Protein AF-A0A147B8N1-F1 (afdb_monomer_lite)

Sequence (171 aa):
NVDDLPALQLSHVECLMYVFHQLAKRTPEFLTAEGNAERLRDFKLRLQYLARGVQGYIKKLRSALQGKKAEELKSDENKLKTAALKTTNNINTLIRDLFHVPPSFKATIVLSWKPPVTSKVADPSGAPATGSSNSAKPERRRISFSEDSPPKVLRKASATAKNERELYSPP

Radius of gyration: 28.12 Å; chains: 1; bounding box: 69×76×48 Å

pLDDT: mean 76.79, std 24.21, range [29.55, 98.31]

Structure (mmCIF, N/CA/C/O backbone):
data_AF-A0A147B8N1-F1
#
_entry.id   AF-A0A147B8N1-F1
#
loop_
_atom_site.group_PDB
_atom_site.id
_atom_site.type_symbol
_atom_site.label_atom_id
_atom_site.label_alt_id
_atom_site.label_comp_id
_atom_site.label_asym_id
_atom_site.label_entity_id
_atom_site.label_seq_id
_atom_site.pdbx_PDB_ins_code
_atom_site.Cartn_x
_atom_site.Cartn_y
_atom_site.Cartn_z
_atom_site.occupancy
_atom_site.B_iso_or_equiv
_atom_site.auth_seq_id
_atom_site.auth_comp_id
_atom_site.auth_asym_id
_atom_site.auth_atom_id
_atom_site.pdbx_PDB_model_num
ATOM 1 N N . ASN A 1 1 ? 7.427 18.903 10.661 1.00 36.00 1 ASN A N 1
ATOM 2 C CA . ASN A 1 1 ? 6.260 19.396 9.912 1.00 36.00 1 ASN A CA 1
ATOM 3 C C . ASN A 1 1 ? 5.661 18.231 9.137 1.00 36.00 1 ASN A C 1
ATOM 5 O O . ASN A 1 1 ? 6.257 17.809 8.159 1.00 36.00 1 ASN A O 1
ATOM 9 N N . VAL A 1 2 ? 4.609 17.594 9.662 1.00 49.72 2 VAL A N 1
ATOM 10 C CA . VAL A 1 2 ? 3.948 16.420 9.034 1.00 49.72 2 VAL A CA 1
ATOM 11 C C . VAL A 1 2 ? 2.598 16.828 8.423 1.00 49.72 2 VAL A C 1
ATOM 13 O O . VAL A 1 2 ? 1.968 16.028 7.742 1.00 49.72 2 VAL A O 1
ATOM 16 N N . ASP A 1 3 ? 2.174 18.072 8.654 1.00 53.62 3 ASP A N 1
ATOM 17 C CA . ASP A 1 3 ? 0.872 18.603 8.242 1.00 53.62 3 ASP A CA 1
ATOM 18 C C . ASP A 1 3 ? 0.849 19.124 6.798 1.00 53.62 3 ASP A C 1
ATOM 20 O O . ASP A 1 3 ? -0.222 19.367 6.263 1.00 53.62 3 ASP A O 1
ATOM 24 N N . ASP A 1 4 ? 2.009 19.203 6.139 1.00 54.62 4 ASP A N 1
ATOM 25 C CA . ASP A 1 4 ? 2.145 19.658 4.744 1.00 54.62 4 ASP A CA 1
ATOM 26 C C . ASP A 1 4 ? 2.240 18.489 3.738 1.00 54.62 4 ASP A C 1
ATOM 28 O O . ASP A 1 4 ? 2.620 18.645 2.578 1.00 54.62 4 ASP A O 1
ATOM 32 N N . LEU A 1 5 ? 1.952 17.263 4.193 1.00 55.00 5 LEU A N 1
ATOM 33 C CA . LEU A 1 5 ? 1.870 16.103 3.311 1.00 55.00 5 LEU A CA 1
ATOM 34 C C . LEU A 1 5 ? 0.497 16.101 2.622 1.00 55.00 5 LEU A C 1
ATOM 36 O O . LEU A 1 5 ? -0.519 16.133 3.321 1.00 55.00 5 LEU A O 1
ATOM 40 N N . PRO A 1 6 ? 0.437 16.015 1.279 1.00 66.00 6 PRO A N 1
ATOM 41 C CA . PRO A 1 6 ? -0.827 15.964 0.560 1.00 66.00 6 PRO A CA 1
ATOM 42 C C . PRO A 1 6 ? -1.678 14.810 1.089 1.00 66.00 6 PRO A C 1
ATOM 44 O O . PRO A 1 6 ? -1.154 13.744 1.427 1.00 66.00 6 PRO A O 1
ATOM 47 N N . ALA A 1 7 ? -2.993 15.017 1.164 1.00 72.94 7 ALA A N 1
ATOM 48 C CA . ALA A 1 7 ? -3.925 14.016 1.661 1.00 72.94 7 ALA A CA 1
ATOM 49 C C . ALA A 1 7 ? -3.865 12.749 0.789 1.00 72.94 7 ALA A C 1
ATOM 51 O O . ALA A 1 7 ? -4.465 12.666 -0.283 1.00 72.94 7 ALA A O 1
ATOM 52 N N . LEU A 1 8 ? -3.107 11.750 1.242 1.00 77.25 8 LEU A N 1
ATOM 53 C CA . LEU A 1 8 ? -2.948 10.494 0.523 1.00 77.25 8 LEU A CA 1
ATOM 54 C C . LEU A 1 8 ? -4.248 9.689 0.611 1.00 77.25 8 LEU A C 1
ATOM 56 O O . LEU A 1 8 ? -4.690 9.305 1.694 1.00 77.25 8 LEU A O 1
ATOM 60 N N . GLN A 1 9 ? -4.831 9.367 -0.543 1.00 91.06 9 GLN A N 1
ATOM 61 C CA . GLN A 1 9 ? -5.995 8.488 -0.655 1.00 91.06 9 GLN A CA 1
ATOM 62 C C . GLN A 1 9 ? -5.585 7.015 -0.484 1.00 91.06 9 GLN A C 1
ATOM 64 O O . GLN A 1 9 ? -5.608 6.221 -1.422 1.00 91.06 9 GLN A O 1
ATOM 69 N N . LEU A 1 10 ? -5.170 6.639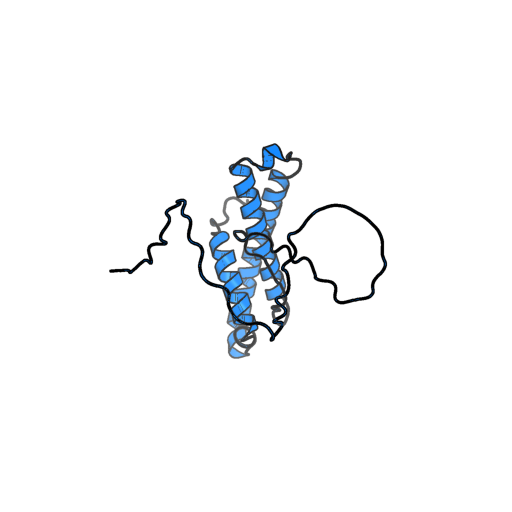 0.728 1.00 93.69 10 LEU A N 1
ATOM 70 C CA . LEU A 1 10 ? -4.514 5.353 0.996 1.00 93.69 10 LEU A CA 1
ATOM 71 C C . LEU A 1 10 ? -5.380 4.129 0.670 1.00 93.69 10 LEU A C 1
ATOM 73 O O . LEU A 1 10 ? -4.847 3.116 0.236 1.00 93.69 10 LEU A O 1
ATOM 77 N N . SER A 1 11 ? -6.702 4.219 0.807 1.00 94.44 11 SER A N 1
ATOM 78 C CA . SER A 1 11 ? -7.611 3.151 0.369 1.00 94.44 11 SER A CA 1
ATOM 79 C C . SER A 1 11 ? -7.508 2.881 -1.138 1.00 94.44 11 SER A C 1
ATOM 81 O O . SER A 1 11 ? -7.433 1.730 -1.555 1.00 94.44 11 SER A O 1
ATOM 83 N N . HIS A 1 12 ? -7.421 3.931 -1.958 1.00 96.06 12 HIS A N 1
ATOM 84 C CA . HIS A 1 12 ? -7.250 3.810 -3.408 1.00 96.06 12 HIS A CA 1
ATOM 85 C C . HIS A 1 12 ? -5.865 3.262 -3.751 1.00 96.06 12 HIS A C 1
ATOM 87 O O . HIS A 1 12 ? -5.732 2.382 -4.601 1.00 96.06 12 HIS A O 1
ATOM 93 N N . VAL A 1 13 ? -4.836 3.742 -3.047 1.00 96.75 13 VAL A N 1
ATOM 94 C CA . VAL A 1 13 ? -3.461 3.255 -3.202 1.00 96.75 13 VAL A CA 1
ATOM 95 C C . VAL A 1 13 ? -3.373 1.762 -2.886 1.00 96.75 13 VAL A C 1
ATOM 97 O O . VAL A 1 13 ? -2.747 1.034 -3.648 1.00 96.75 13 VAL A O 1
ATOM 100 N N . GLU A 1 14 ? -4.028 1.277 -1.828 1.00 97.81 14 GLU A N 1
ATOM 101 C CA . GLU A 1 14 ? -4.093 -0.156 -1.515 1.00 97.81 14 GLU A CA 1
ATOM 102 C C . GLU A 1 14 ? -4.679 -0.964 -2.680 1.00 97.81 14 GLU A C 1
ATOM 104 O O . GLU A 1 14 ? -4.062 -1.943 -3.104 1.00 97.81 14 GLU A O 1
ATOM 109 N N . CYS A 1 15 ? -5.822 -0.540 -3.230 1.00 97.62 15 CYS A N 1
ATOM 110 C CA . CYS A 1 15 ? -6.456 -1.203 -4.372 1.00 97.62 15 CYS A CA 1
ATOM 111 C C . CYS A 1 15 ? -5.520 -1.264 -5.585 1.00 97.62 15 CYS A C 1
ATOM 113 O O . CYS A 1 15 ? -5.280 -2.339 -6.139 1.00 97.62 15 CYS A O 1
ATOM 115 N N . LEU A 1 16 ? -4.978 -0.111 -5.988 1.00 97.94 16 LEU A N 1
ATOM 116 C CA . LEU A 1 16 ? -4.147 0.013 -7.185 1.00 97.94 16 LEU A CA 1
ATOM 117 C C . LEU A 1 16 ? -2.825 -0.739 -7.031 1.00 97.94 16 LEU A C 1
ATOM 119 O O . LEU A 1 16 ? -2.427 -1.462 -7.941 1.00 97.94 16 LEU A O 1
ATOM 123 N N . MET A 1 17 ? -2.172 -0.630 -5.871 1.00 97.62 17 MET A N 1
ATOM 124 C CA . MET A 1 17 ? -0.939 -1.365 -5.594 1.00 97.62 17 MET A CA 1
ATOM 125 C C . MET A 1 17 ? -1.171 -2.871 -5.549 1.00 97.62 17 MET A C 1
ATOM 127 O O . MET A 1 17 ? -0.334 -3.616 -6.054 1.00 97.62 17 MET A O 1
ATOM 131 N N . TYR A 1 18 ? -2.286 -3.330 -4.976 1.00 98.19 18 TYR A N 1
ATOM 132 C CA . TYR A 1 18 ? -2.621 -4.750 -4.964 1.00 98.19 1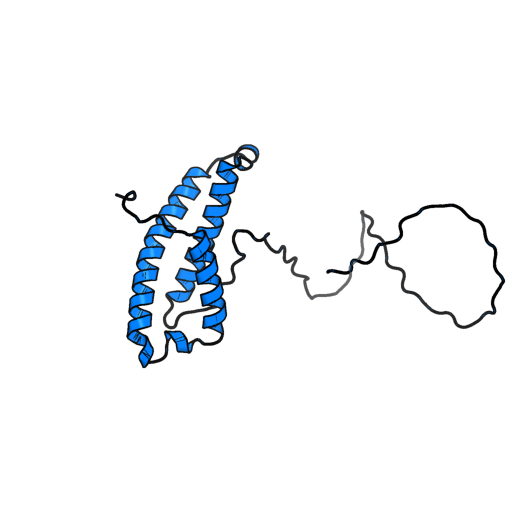8 TYR A CA 1
ATOM 133 C C . TYR A 1 18 ? -2.816 -5.280 -6.385 1.00 98.19 18 TYR A C 1
ATOM 135 O O . TYR A 1 18 ? -2.181 -6.263 -6.756 1.00 98.19 18 TYR A O 1
ATOM 143 N N . VAL A 1 19 ? -3.637 -4.615 -7.204 1.00 98.00 19 VAL A N 1
ATOM 144 C CA . VAL A 1 19 ? -3.865 -5.028 -8.599 1.00 98.00 19 VAL A CA 1
ATOM 145 C C . VAL A 1 19 ? -2.560 -4.999 -9.394 1.00 98.00 19 VAL A C 1
ATOM 147 O O . VAL A 1 19 ? -2.235 -5.980 -10.061 1.00 98.00 19 VAL A O 1
ATOM 150 N N . PHE A 1 20 ? -1.780 -3.923 -9.273 1.00 97.38 20 PHE A N 1
ATOM 151 C CA . PHE A 1 20 ? -0.479 -3.807 -9.923 1.00 97.38 20 PHE A CA 1
ATOM 152 C C . PHE A 1 20 ? 0.453 -4.959 -9.542 1.00 97.38 20 PHE A C 1
ATOM 154 O O . PHE A 1 20 ? 1.015 -5.603 -10.421 1.00 97.38 20 PHE A O 1
ATOM 161 N N . HIS A 1 21 ? 0.580 -5.259 -8.247 1.00 97.56 21 HIS A N 1
ATOM 162 C CA . HIS A 1 21 ? 1.424 -6.344 -7.742 1.00 97.56 21 HIS A CA 1
ATOM 163 C C . HIS A 1 21 ? 1.006 -7.706 -8.312 1.00 97.56 21 HIS A C 1
ATOM 165 O O . HIS A 1 21 ? 1.860 -8.461 -8.775 1.00 97.56 21 HIS A O 1
ATOM 171 N N . GLN A 1 22 ? -0.301 -7.986 -8.382 1.00 96.56 22 GLN A N 1
ATOM 172 C CA . GLN A 1 22 ? -0.808 -9.238 -8.956 1.00 96.56 22 GLN A CA 1
ATOM 173 C C . GLN A 1 22 ? -0.574 -9.354 -10.467 1.00 96.56 22 GLN A C 1
ATOM 175 O O . GLN A 1 22 ? -0.305 -10.449 -10.962 1.00 96.56 22 GLN A O 1
ATOM 180 N N . LEU A 1 23 ? -0.680 -8.249 -11.211 1.00 96.62 23 LEU A N 1
ATOM 181 C CA . LEU A 1 23 ? -0.455 -8.240 -12.659 1.00 96.62 23 LEU A CA 1
ATOM 182 C C . LEU A 1 23 ? 1.037 -8.295 -13.001 1.00 96.62 23 LEU A C 1
ATOM 184 O O . LEU A 1 23 ? 1.450 -9.138 -13.794 1.00 96.62 23 LEU A O 1
ATOM 188 N N . ALA A 1 24 ? 1.855 -7.464 -12.357 1.00 94.19 24 ALA A N 1
ATOM 189 C CA . ALA A 1 24 ? 3.298 -7.407 -12.579 1.00 94.19 24 ALA A CA 1
ATOM 190 C C . ALA A 1 24 ? 3.997 -8.725 -12.212 1.00 94.19 24 ALA A C 1
ATOM 192 O O . ALA A 1 24 ? 4.966 -9.105 -12.863 1.00 94.19 24 ALA A O 1
ATOM 193 N N . LYS A 1 25 ? 3.447 -9.496 -11.262 1.00 95.12 25 LYS A N 1
ATOM 194 C CA . LYS A 1 25 ? 3.882 -10.873 -10.988 1.00 95.12 25 LYS A CA 1
ATOM 195 C C . LYS A 1 25 ? 3.852 -11.780 -12.224 1.00 95.12 25 LYS A C 1
ATOM 197 O O . LYS A 1 25 ? 4.684 -12.675 -12.334 1.00 95.12 25 LYS A O 1
ATOM 202 N N . ARG A 1 26 ? 2.881 -11.589 -13.123 1.00 95.31 26 ARG A N 1
ATOM 203 C CA . ARG A 1 26 ? 2.733 -12.381 -14.358 1.00 95.31 26 ARG A CA 1
ATOM 204 C C . ARG A 1 26 ? 3.611 -11.867 -15.495 1.00 95.31 26 ARG A C 1
ATOM 206 O O . ARG A 1 26 ? 3.888 -12.622 -16.419 1.00 95.31 26 ARG A O 1
ATOM 213 N N . THR A 1 27 ? 4.062 -10.617 -15.407 1.00 92.69 27 THR A N 1
ATOM 214 C CA . THR A 1 27 ? 4.890 -9.973 -16.431 1.00 92.69 27 THR A CA 1
ATOM 215 C C . THR A 1 27 ? 6.037 -9.186 -15.778 1.00 92.69 27 THR A C 1
ATOM 217 O O . THR A 1 27 ? 6.023 -7.952 -15.802 1.00 92.69 27 THR A O 1
ATOM 220 N N . PRO A 1 28 ? 7.042 -9.860 -15.178 1.00 87.19 28 PRO A N 1
ATOM 221 C CA . PRO A 1 28 ? 8.108 -9.183 -14.427 1.00 87.19 28 PRO A CA 1
ATOM 222 C C . PRO A 1 28 ? 8.911 -8.177 -15.268 1.00 87.19 28 PRO A C 1
ATOM 224 O O . PRO A 1 28 ? 9.320 -7.126 -14.768 1.00 87.19 28 PRO A O 1
ATOM 227 N N . GLU A 1 29 ? 9.050 -8.450 -16.568 1.00 91.12 29 GLU A N 1
ATOM 228 C CA . GLU A 1 29 ? 9.753 -7.588 -17.525 1.00 91.12 29 GLU A CA 1
ATOM 229 C C . GLU A 1 29 ? 9.143 -6.189 -17.672 1.00 91.12 29 GLU A C 1
ATOM 231 O O . GLU A 1 29 ? 9.841 -5.252 -18.061 1.00 91.12 29 GLU A O 1
ATOM 236 N N . PHE A 1 30 ? 7.876 -5.999 -17.279 1.00 92.69 30 PHE A N 1
ATOM 237 C CA . PHE A 1 30 ? 7.233 -4.683 -17.284 1.00 92.69 30 PHE A CA 1
ATOM 238 C C . PHE A 1 30 ? 8.045 -3.624 -16.521 1.00 92.69 30 PHE A C 1
ATOM 240 O O . PHE A 1 30 ? 8.062 -2.457 -16.912 1.00 92.69 30 PHE A O 1
ATOM 247 N N . LEU A 1 31 ? 8.724 -4.025 -15.439 1.00 90.88 31 LEU A N 1
ATOM 248 C CA . LEU A 1 31 ? 9.612 -3.144 -14.677 1.00 90.88 31 LEU A CA 1
ATOM 249 C C . LEU A 1 31 ? 11.096 -3.361 -14.985 1.00 90.88 31 LEU A C 1
ATOM 251 O O . LEU A 1 31 ? 11.868 -2.419 -14.836 1.00 90.88 31 LEU A O 1
ATOM 255 N N . THR A 1 32 ? 11.507 -4.578 -15.348 1.00 91.00 32 THR A N 1
ATOM 256 C CA . THR A 1 32 ? 12.932 -4.949 -15.410 1.00 91.00 32 THR A CA 1
ATOM 257 C C . THR A 1 32 ? 13.533 -4.963 -16.810 1.00 91.00 32 THR A C 1
ATOM 259 O O . THR A 1 32 ? 14.746 -5.116 -16.914 1.00 91.00 32 THR A O 1
ATOM 262 N N . ALA A 1 33 ? 12.735 -4.814 -17.873 1.00 93.69 33 ALA A N 1
ATOM 263 C CA . ALA A 1 33 ? 13.272 -4.696 -19.228 1.00 93.69 33 ALA A CA 1
ATOM 264 C C . ALA A 1 33 ? 14.191 -3.468 -19.348 1.00 93.69 33 ALA A C 1
ATOM 266 O O . ALA A 1 33 ? 13.938 -2.431 -18.732 1.00 93.69 33 ALA A O 1
ATOM 267 N N . GLU A 1 34 ? 15.236 -3.572 -20.170 1.00 89.25 34 GLU A N 1
ATOM 268 C CA . GLU A 1 34 ? 16.286 -2.552 -20.306 1.00 89.25 34 GLU A CA 1
ATOM 269 C C . GLU A 1 34 ? 15.720 -1.160 -20.645 1.00 89.25 34 GLU A C 1
ATOM 271 O O . GLU A 1 34 ? 16.066 -0.168 -20.002 1.00 89.25 34 GLU A O 1
ATOM 276 N N . GLY A 1 35 ? 14.735 -1.098 -21.550 1.00 93.38 35 GLY A N 1
ATOM 277 C CA . GLY A 1 35 ? 14.042 0.143 -21.923 1.00 93.38 35 GLY A CA 1
ATOM 278 C C . GLY A 1 35 ? 13.165 0.768 -20.824 1.00 93.38 35 GLY A C 1
ATOM 279 O O . GLY A 1 35 ? 12.709 1.897 -20.976 1.00 93.38 35 GLY A O 1
ATOM 280 N N . ASN A 1 36 ? 12.933 0.072 -19.705 1.00 93.25 36 ASN A N 1
ATOM 281 C CA . ASN A 1 36 ? 12.089 0.534 -18.596 1.00 93.25 36 ASN A CA 1
ATOM 282 C C . ASN A 1 36 ? 12.895 1.018 -17.374 1.00 93.25 36 ASN A C 1
ATOM 284 O O . ASN A 1 36 ? 12.301 1.363 -16.348 1.00 93.25 36 ASN A O 1
ATOM 288 N N . ALA A 1 37 ? 14.229 1.089 -17.456 1.00 92.75 37 ALA A N 1
ATOM 289 C CA . ALA A 1 37 ? 15.089 1.436 -16.320 1.00 92.75 37 ALA A CA 1
ATOM 290 C C . ALA A 1 37 ? 14.763 2.807 -15.690 1.00 92.75 37 ALA A C 1
ATOM 292 O O . ALA A 1 37 ? 14.746 2.947 -14.464 1.00 92.75 37 ALA A O 1
ATOM 293 N N . GLU A 1 38 ? 14.462 3.821 -16.507 1.00 94.62 38 GLU A N 1
ATOM 294 C CA . GLU A 1 38 ? 14.070 5.149 -16.018 1.00 94.62 38 GLU A CA 1
ATOM 295 C C . GLU A 1 38 ? 12.711 5.122 -15.308 1.00 94.62 38 GLU A C 1
ATOM 297 O O . GLU A 1 38 ? 12.577 5.660 -14.207 1.00 94.62 38 GLU A O 1
ATOM 302 N N . ARG A 1 39 ? 11.732 4.409 -15.879 1.00 92.94 39 ARG A N 1
ATOM 303 C CA . ARG A 1 39 ? 10.419 4.193 -15.256 1.00 92.94 39 ARG A CA 1
ATOM 304 C C . ARG A 1 39 ? 10.560 3.508 -13.900 1.00 92.94 39 ARG A C 1
ATOM 306 O O . ARG A 1 39 ? 9.918 3.928 -12.941 1.00 92.94 39 ARG A O 1
ATOM 313 N N . LEU A 1 40 ? 11.401 2.477 -13.796 1.00 94.00 40 LEU A N 1
ATOM 314 C CA . LEU A 1 40 ? 11.651 1.791 -12.528 1.00 94.00 40 LEU A CA 1
ATOM 315 C C . LEU A 1 40 ? 12.300 2.727 -11.497 1.00 94.00 40 LEU A C 1
ATOM 317 O O . LEU A 1 40 ? 11.948 2.675 -10.317 1.00 94.00 40 LEU A O 1
ATOM 321 N N . ARG A 1 41 ? 13.215 3.602 -11.928 1.00 95.12 41 ARG A N 1
ATOM 322 C CA . ARG A 1 41 ? 13.853 4.601 -11.060 1.00 95.12 41 ARG A CA 1
ATOM 323 C C . ARG A 1 41 ? 12.839 5.613 -10.517 1.00 95.12 41 ARG A C 1
ATOM 325 O O . ARG A 1 41 ? 12.782 5.798 -9.302 1.00 95.12 41 ARG A O 1
ATOM 332 N N . ASP A 1 42 ? 12.020 6.212 -11.384 1.00 96.12 42 ASP A N 1
ATOM 333 C CA . ASP A 1 42 ? 10.951 7.142 -10.979 1.00 96.12 42 ASP A CA 1
ATOM 334 C C . ASP A 1 42 ? 9.930 6.450 -10.064 1.00 96.12 42 ASP A C 1
ATOM 336 O O . ASP A 1 42 ? 9.569 6.963 -9.002 1.00 96.12 42 ASP A O 1
ATOM 340 N N . PHE A 1 43 ? 9.541 5.218 -10.402 1.00 95.88 43 PHE A N 1
ATOM 341 C CA . PHE A 1 43 ? 8.640 4.423 -9.577 1.00 95.88 43 PHE A CA 1
ATOM 342 C C . PHE A 1 43 ? 9.208 4.189 -8.171 1.00 95.88 43 PHE A C 1
AT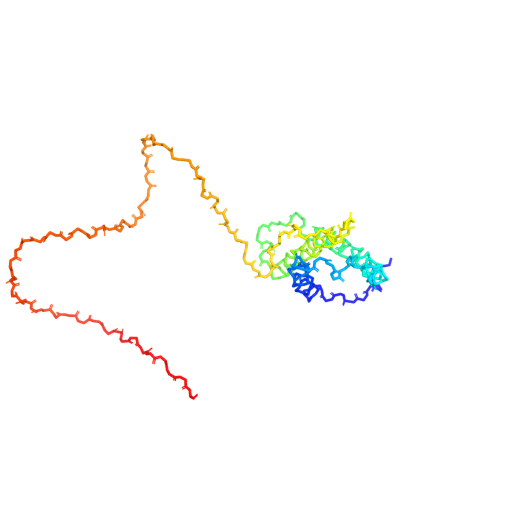OM 344 O O . PHE A 1 43 ? 8.515 4.434 -7.183 1.00 95.88 43 PHE A O 1
ATOM 351 N N . LYS A 1 44 ? 10.486 3.801 -8.048 1.00 96.06 44 LYS A N 1
ATOM 352 C CA . LYS A 1 44 ? 11.149 3.631 -6.743 1.00 96.06 44 LYS A CA 1
ATOM 353 C C . LYS A 1 44 ? 11.217 4.935 -5.946 1.00 96.06 44 LYS A C 1
ATOM 355 O O . LYS A 1 44 ? 11.024 4.898 -4.730 1.00 96.06 44 LYS A O 1
ATOM 360 N N . LEU A 1 45 ? 11.429 6.077 -6.601 1.00 97.19 45 LEU A N 1
ATOM 361 C CA . LEU A 1 45 ? 11.412 7.384 -5.939 1.00 97.19 45 LEU A CA 1
ATOM 362 C C . LEU A 1 45 ? 10.024 7.704 -5.357 1.00 97.19 45 LEU A C 1
ATOM 364 O O . LEU A 1 45 ? 9.911 8.075 -4.185 1.00 97.19 45 LEU A O 1
ATOM 368 N N . ARG A 1 46 ? 8.954 7.472 -6.127 1.00 96.31 46 ARG A N 1
ATOM 369 C CA . ARG A 1 46 ? 7.565 7.646 -5.661 1.00 96.31 46 ARG A CA 1
ATOM 370 C C . ARG A 1 46 ? 7.213 6.688 -4.524 1.00 96.31 46 ARG A C 1
ATOM 372 O O . ARG A 1 46 ? 6.604 7.109 -3.540 1.00 96.31 46 ARG A O 1
ATOM 379 N N . LEU A 1 47 ? 7.639 5.425 -4.613 1.00 96.81 47 LEU A N 1
ATOM 380 C CA . LEU A 1 47 ? 7.468 4.455 -3.528 1.00 96.81 47 LEU A CA 1
ATOM 381 C C . LEU A 1 47 ? 8.214 4.882 -2.262 1.00 96.81 47 LEU A C 1
ATOM 383 O O . LEU A 1 47 ? 7.692 4.694 -1.166 1.00 96.81 47 LEU A O 1
ATOM 387 N N . GLN A 1 48 ? 9.402 5.479 -2.385 1.00 96.69 48 GLN A N 1
ATOM 388 C CA . GLN A 1 48 ? 10.173 5.957 -1.236 1.00 96.69 48 GLN A CA 1
ATOM 389 C C . GLN A 1 48 ? 9.445 7.103 -0.528 1.00 96.69 48 GLN A C 1
ATOM 391 O O . GLN A 1 48 ? 9.356 7.115 0.702 1.00 96.69 48 GLN A O 1
ATOM 396 N N . TYR A 1 49 ? 8.889 8.043 -1.295 1.00 94.81 49 TYR A N 1
ATOM 397 C CA . TYR A 1 49 ? 8.064 9.119 -0.752 1.00 94.81 49 TYR A CA 1
ATOM 398 C C . TYR A 1 49 ? 6.819 8.569 -0.039 1.00 94.81 49 TYR A C 1
ATOM 400 O O . TYR A 1 49 ? 6.572 8.899 1.124 1.00 94.81 49 TYR A O 1
ATOM 408 N N . LEU A 1 50 ? 6.093 7.652 -0.689 1.00 95.19 50 LEU A N 1
ATOM 409 C CA . LEU A 1 50 ? 4.924 6.991 -0.109 1.00 95.19 50 LEU A CA 1
ATOM 410 C C . LEU A 1 50 ? 5.276 6.226 1.177 1.00 95.19 50 LEU A C 1
ATOM 412 O O . LEU A 1 50 ? 4.546 6.314 2.164 1.00 95.19 50 LEU A O 1
ATOM 416 N N . ALA A 1 51 ? 6.409 5.519 1.197 1.00 96.06 51 ALA A N 1
ATOM 417 C CA . ALA A 1 51 ? 6.869 4.752 2.351 1.00 96.06 51 ALA A CA 1
ATOM 418 C C . ALA A 1 51 ? 7.041 5.637 3.591 1.00 96.06 51 ALA A C 1
ATOM 420 O O . ALA A 1 51 ? 6.566 5.269 4.666 1.00 96.06 51 ALA A O 1
ATOM 421 N N . ARG A 1 52 ? 7.650 6.823 3.441 1.00 94.00 52 ARG A N 1
ATOM 422 C CA . ARG A 1 52 ? 7.822 7.784 4.546 1.00 94.00 52 ARG A CA 1
ATOM 423 C C . ARG A 1 52 ? 6.471 8.204 5.135 1.00 94.00 52 ARG A C 1
ATOM 425 O O . ARG A 1 52 ? 6.296 8.163 6.354 1.00 94.00 52 ARG A O 1
ATOM 432 N N . GLY A 1 53 ? 5.501 8.541 4.280 1.00 92.00 53 GLY A N 1
ATOM 433 C CA . GLY A 1 53 ? 4.146 8.912 4.707 1.00 92.00 53 GLY A CA 1
ATOM 434 C C . GLY A 1 53 ? 3.414 7.767 5.418 1.00 92.00 53 GLY A C 1
ATOM 435 O O . GLY A 1 53 ? 2.889 7.940 6.520 1.00 92.00 53 GLY A O 1
ATOM 436 N N . VAL A 1 54 ? 3.444 6.567 4.832 1.00 95.50 54 VAL A N 1
ATOM 437 C CA . VAL A 1 54 ? 2.782 5.370 5.375 1.00 95.50 54 VAL A CA 1
ATOM 438 C C . VAL A 1 54 ? 3.384 4.951 6.716 1.00 95.50 54 VAL A C 1
ATOM 440 O O . VAL A 1 54 ? 2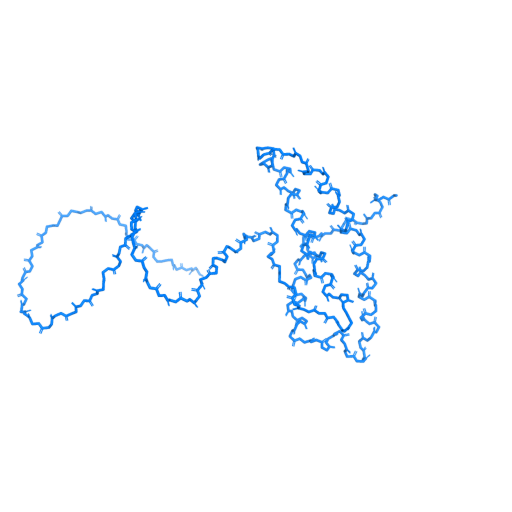.641 4.655 7.649 1.00 95.50 54 VAL A O 1
ATOM 443 N N . GLN A 1 55 ? 4.711 4.967 6.860 1.00 94.75 55 GLN A N 1
ATOM 444 C CA . GLN A 1 55 ? 5.382 4.642 8.124 1.00 94.75 55 GLN A CA 1
ATOM 445 C C . GLN A 1 55 ? 5.001 5.618 9.243 1.00 94.75 55 GLN A C 1
ATOM 447 O O . GLN A 1 55 ? 4.676 5.188 10.354 1.00 94.75 55 GLN A O 1
ATOM 452 N N . GLY A 1 56 ? 4.981 6.921 8.945 1.00 93.94 56 GLY A N 1
ATOM 453 C CA . GLY A 1 56 ? 4.530 7.943 9.888 1.00 93.94 56 GLY A CA 1
ATOM 454 C C . GLY A 1 56 ? 3.076 7.731 10.315 1.00 93.94 56 GLY A C 1
ATOM 455 O O . GLY A 1 56 ? 2.758 7.808 11.504 1.00 93.94 56 GLY A O 1
ATOM 456 N N . TYR A 1 57 ? 2.200 7.391 9.368 1.00 94.69 57 TYR A N 1
ATOM 457 C CA . TYR A 1 57 ? 0.789 7.160 9.661 1.00 94.69 57 TYR A CA 1
ATOM 458 C C . TYR A 1 57 ? 0.550 5.872 10.466 1.00 94.69 57 TYR A C 1
ATOM 460 O O . TYR A 1 57 ? -0.205 5.900 11.437 1.00 94.69 57 TYR A O 1
ATOM 468 N N . ILE A 1 58 ? 1.276 4.782 10.176 1.00 95.94 58 ILE A N 1
ATOM 469 C CA . ILE A 1 58 ? 1.269 3.555 10.997 1.00 95.94 58 ILE A CA 1
ATOM 470 C C . ILE A 1 58 ? 1.643 3.873 12.445 1.00 95.94 58 ILE A C 1
ATOM 472 O O . ILE A 1 58 ? 0.979 3.394 13.364 1.00 95.94 58 ILE A O 1
ATOM 476 N N . LYS A 1 59 ? 2.686 4.685 12.664 1.00 96.31 59 LYS A N 1
ATOM 477 C CA . LYS A 1 59 ? 3.115 5.076 14.014 1.00 96.31 59 LYS A CA 1
ATOM 478 C C . LYS A 1 59 ? 1.998 5.820 14.752 1.00 96.31 59 LYS A C 1
ATOM 480 O O . LYS A 1 59 ? 1.654 5.422 15.861 1.00 96.31 59 LYS A O 1
ATOM 485 N N . LYS A 1 60 ? 1.385 6.827 14.115 1.00 94.31 60 LYS A N 1
ATOM 486 C CA . LYS A 1 60 ? 0.253 7.587 14.682 1.00 94.31 60 LYS A CA 1
ATOM 487 C C . LYS A 1 60 ? -0.930 6.675 15.037 1.00 94.31 60 LYS A C 1
ATOM 489 O O . LYS A 1 60 ? -1.455 6.756 16.144 1.00 94.31 60 LYS A O 1
ATOM 494 N N . LEU A 1 61 ? -1.319 5.777 14.130 1.00 95.44 61 LEU A N 1
ATOM 495 C CA . LEU A 1 61 ? -2.437 4.849 14.336 1.00 95.44 61 LEU A CA 1
ATOM 496 C C . LEU A 1 61 ? -2.164 3.842 15.458 1.00 95.44 61 LEU A C 1
ATOM 498 O O . LEU A 1 61 ? -3.047 3.593 16.274 1.00 95.44 61 LEU A O 1
ATOM 502 N N . ARG A 1 62 ? -0.944 3.294 15.535 1.00 95.69 62 ARG A N 1
ATOM 503 C CA . ARG A 1 62 ? -0.544 2.400 16.632 1.00 95.69 62 ARG A CA 1
ATOM 504 C C . ARG A 1 62 ? -0.614 3.114 17.973 1.00 95.69 62 ARG A C 1
ATOM 506 O O . ARG A 1 62 ? -1.258 2.592 18.873 1.00 95.69 62 ARG A O 1
ATOM 513 N N . SER A 1 63 ? -0.042 4.313 18.085 1.00 95.62 63 SER A N 1
ATOM 514 C CA . SER A 1 63 ? -0.123 5.109 19.316 1.00 95.62 63 SER A CA 1
ATOM 515 C C . SER A 1 63 ? -1.569 5.431 19.707 1.00 95.62 63 SER A C 1
ATOM 517 O O . SER A 1 63 ? -1.909 5.356 20.879 1.00 95.62 63 SER A O 1
ATOM 519 N N . ALA A 1 64 ? -2.445 5.719 18.740 1.00 93.31 64 ALA A N 1
ATOM 520 C CA . ALA A 1 64 ? -3.853 6.021 19.002 1.00 93.31 64 ALA A CA 1
ATOM 521 C C . ALA A 1 64 ? -4.705 4.799 19.396 1.00 93.31 64 ALA A C 1
ATOM 523 O O . ALA A 1 64 ? -5.808 4.977 19.916 1.00 93.31 64 ALA A O 1
ATOM 524 N N . LEU A 1 65 ? -4.253 3.579 19.095 1.00 93.69 65 LEU A N 1
ATOM 525 C CA . LEU A 1 65 ? -4.955 2.328 19.408 1.00 93.69 65 LEU A CA 1
ATOM 526 C C . LEU A 1 65 ? -4.335 1.571 20.590 1.00 93.69 65 LEU A C 1
ATOM 528 O O . LEU A 1 65 ? -4.967 0.674 21.143 1.00 93.69 65 LEU A O 1
ATOM 532 N N . GLN A 1 66 ? -3.108 1.915 20.976 1.00 93.44 66 GLN A N 1
ATOM 533 C CA . GLN A 1 66 ? -2.386 1.266 22.060 1.00 93.44 66 GLN A CA 1
ATOM 534 C C . GLN A 1 66 ? -3.106 1.457 23.401 1.00 93.44 66 GLN A C 1
ATOM 536 O O . GLN A 1 66 ? -3.545 2.553 23.731 1.00 93.44 66 GLN A O 1
ATOM 541 N N . GLY A 1 67 ? -3.218 0.379 24.180 1.00 89.19 67 GLY A N 1
ATOM 542 C CA . GLY A 1 67 ? -3.797 0.415 25.527 1.00 89.19 67 GLY A CA 1
ATOM 543 C C . GLY A 1 67 ? -5.326 0.513 25.588 1.00 89.19 67 GLY A C 1
ATOM 544 O O . GLY A 1 67 ? -5.873 0.488 26.687 1.00 89.19 67 GLY A O 1
ATOM 545 N N . LYS A 1 68 ? -6.022 0.578 24.445 1.00 91.75 68 LYS A N 1
ATOM 546 C CA . LYS A 1 6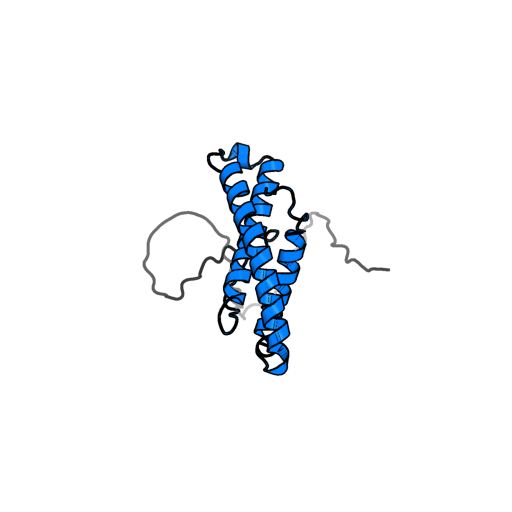8 ? -7.490 0.591 24.407 1.00 91.75 68 LYS A CA 1
ATOM 547 C C . LYS A 1 68 ? -8.075 -0.771 24.756 1.00 91.75 68 LYS A C 1
ATOM 549 O O . LYS A 1 68 ? -7.623 -1.804 24.255 1.00 91.75 68 LYS A O 1
ATOM 554 N N . LYS A 1 69 ? -9.115 -0.768 25.588 1.00 88.94 69 LYS A N 1
ATOM 555 C CA . LYS A 1 69 ? -9.874 -1.966 25.964 1.00 88.94 69 LYS A CA 1
ATOM 556 C C . LYS A 1 69 ? -10.745 -2.445 24.799 1.00 88.94 69 LYS A C 1
ATOM 558 O O . LYS A 1 69 ? -11.057 -1.696 23.873 1.00 88.94 69 LYS A O 1
ATOM 563 N N . ALA A 1 70 ? -11.180 -3.704 24.867 1.00 86.19 70 ALA A N 1
ATOM 564 C CA . ALA A 1 70 ? -11.985 -4.334 23.818 1.00 86.19 70 ALA A CA 1
ATOM 565 C C . ALA A 1 70 ? -13.287 -3.573 23.503 1.00 86.19 70 ALA A C 1
ATOM 567 O O . ALA A 1 70 ? -13.657 -3.480 22.337 1.00 86.19 70 ALA A O 1
ATOM 568 N N . GLU A 1 71 ? -13.954 -2.996 24.508 1.00 87.19 71 GLU A N 1
ATOM 569 C CA . GLU A 1 71 ? -15.164 -2.190 24.291 1.00 87.19 71 GLU A CA 1
ATOM 570 C C . GLU A 1 71 ? -14.864 -0.865 23.584 1.00 87.19 71 GLU A C 1
ATOM 572 O O . GLU A 1 71 ? -15.574 -0.480 22.660 1.00 87.19 71 GLU A O 1
ATOM 577 N N . GLU A 1 72 ? -13.760 -0.202 23.933 1.00 85.31 72 GLU A N 1
ATOM 578 C CA . GLU A 1 72 ? -13.354 1.046 23.283 1.00 85.31 72 GLU A CA 1
ATOM 579 C C . GLU A 1 72 ? -13.014 0.808 21.809 1.00 85.31 72 GLU A C 1
ATOM 581 O O . GLU A 1 72 ? -13.353 1.622 20.954 1.00 85.31 72 GLU A O 1
ATOM 586 N N . LEU A 1 73 ? -12.409 -0.336 21.478 1.00 86.00 73 LEU A N 1
ATOM 587 C CA . LEU A 1 73 ? -12.106 -0.727 20.097 1.00 86.00 73 LEU A CA 1
ATOM 588 C C . LEU A 1 73 ? -13.355 -0.924 19.220 1.00 86.00 73 LEU A C 1
ATOM 590 O O . LEU A 1 73 ? -13.234 -0.910 17.994 1.00 86.00 73 LEU A O 1
ATOM 594 N N . LYS A 1 74 ? -14.546 -1.078 19.814 1.00 89.38 74 LYS A N 1
ATOM 595 C CA . LYS A 1 74 ? -15.815 -1.190 19.078 1.00 89.38 74 LYS A CA 1
ATOM 596 C C . LYS A 1 74 ? -16.412 0.163 18.693 1.00 89.38 74 LYS A C 1
ATOM 598 O O . LYS A 1 74 ? -17.386 0.169 17.939 1.00 89.38 74 LYS A O 1
ATOM 603 N N . SER A 1 75 ? -15.860 1.284 19.165 1.00 93.38 75 SER A N 1
ATOM 604 C CA . SER A 1 75 ? -16.304 2.599 18.701 1.00 93.38 75 SER A CA 1
ATOM 605 C C . SER A 1 75 ? -16.033 2.759 17.204 1.00 93.38 75 SER A C 1
ATOM 607 O O . SER A 1 75 ? -15.041 2.242 16.681 1.00 93.38 75 SER A O 1
ATOM 609 N N . ASP A 1 76 ? -16.901 3.480 16.498 1.00 92.56 76 ASP A N 1
ATOM 610 C CA . ASP A 1 76 ? -16.773 3.631 15.043 1.00 92.56 76 ASP A CA 1
ATOM 611 C C . ASP A 1 76 ? -15.482 4.357 14.646 1.00 92.56 76 ASP A C 1
ATOM 613 O O . ASP A 1 76 ? -14.826 3.985 13.672 1.00 92.56 76 ASP A O 1
ATOM 617 N N . GLU A 1 77 ? -15.032 5.302 15.472 1.00 92.00 77 GLU A N 1
ATOM 618 C CA . GLU A 1 77 ? -13.733 5.956 15.318 1.00 92.00 77 GLU A CA 1
ATOM 619 C C . GLU A 1 77 ? -12.568 4.952 15.398 1.00 92.00 77 GLU A C 1
ATOM 621 O O . GLU A 1 77 ? -11.642 4.986 14.581 1.00 92.00 77 GLU A O 1
ATOM 626 N N . ASN A 1 78 ? -12.598 4.029 16.365 1.00 93.06 78 ASN A N 1
ATOM 627 C CA . ASN A 1 78 ? -11.532 3.045 16.526 1.00 93.06 78 ASN A CA 1
ATOM 628 C C . ASN A 1 78 ? -11.591 1.959 15.454 1.00 93.06 78 ASN A C 1
ATOM 630 O O . ASN A 1 78 ? -10.536 1.577 14.951 1.00 93.06 78 ASN A O 1
ATOM 634 N N . LYS A 1 79 ? -12.785 1.547 15.009 1.00 92.81 79 LYS A N 1
ATOM 635 C CA . LYS A 1 79 ? -12.940 0.684 13.826 1.00 92.81 79 LYS A CA 1
ATOM 636 C C . LYS A 1 79 ? -12.307 1.320 12.590 1.00 92.81 79 LYS A C 1
ATOM 638 O O . LYS A 1 79 ? -11.568 0.640 11.877 1.00 92.81 79 LYS A O 1
ATOM 643 N N . LEU A 1 80 ? -12.537 2.616 12.365 1.00 93.19 80 LEU A N 1
ATOM 644 C CA . LEU A 1 80 ? -11.945 3.347 11.244 1.00 93.19 80 LEU A CA 1
ATOM 645 C C . LEU A 1 80 ? -10.414 3.395 11.350 1.00 93.19 80 LEU A C 1
ATOM 647 O O . LEU A 1 80 ? -9.719 3.091 10.380 1.00 93.19 80 LEU A O 1
ATOM 651 N N . LYS A 1 81 ? -9.870 3.686 12.539 1.00 94.62 81 LYS A N 1
ATOM 652 C CA . LYS A 1 81 ? -8.416 3.646 12.791 1.00 94.62 81 LYS A CA 1
ATOM 653 C C . LYS A 1 81 ? -7.833 2.247 12.589 1.00 94.62 81 LYS A C 1
ATOM 655 O O . LYS A 1 81 ? -6.755 2.113 12.013 1.00 94.62 81 LYS A O 1
ATOM 660 N N . THR A 1 82 ? -8.532 1.196 13.016 1.00 93.94 82 THR A N 1
ATOM 661 C CA . THR A 1 82 ? -8.118 -0.195 12.792 1.00 93.94 82 THR A CA 1
ATOM 662 C C . THR A 1 82 ? -8.128 -0.547 11.305 1.00 93.94 82 THR A C 1
ATOM 664 O O . THR A 1 82 ? -7.181 -1.177 10.831 1.00 93.94 82 THR A O 1
ATOM 667 N N . ALA A 1 83 ? -9.146 -0.127 10.550 1.00 94.06 83 ALA A N 1
ATOM 668 C CA . ALA A 1 83 ? -9.201 -0.317 9.100 1.00 94.06 83 ALA A CA 1
ATOM 669 C C . ALA A 1 83 ? -8.044 0.413 8.398 1.00 94.06 83 ALA A C 1
ATOM 671 O O . ALA A 1 83 ? -7.294 -0.210 7.648 1.00 94.06 83 ALA A O 1
ATOM 672 N N . ALA A 1 84 ? -7.809 1.684 8.740 1.00 95.44 84 ALA A N 1
ATOM 673 C CA . ALA A 1 84 ? -6.678 2.459 8.229 1.00 95.44 84 ALA A CA 1
ATOM 674 C C . ALA A 1 84 ? -5.322 1.813 8.574 1.00 95.44 84 ALA A C 1
ATOM 676 O O . ALA A 1 84 ? -4.393 1.809 7.760 1.00 95.44 84 ALA A O 1
ATOM 677 N N . LEU A 1 85 ? -5.201 1.209 9.762 1.00 96.38 85 LEU A N 1
ATOM 678 C CA . LEU A 1 85 ? -3.989 0.496 10.165 1.00 96.38 85 LEU A CA 1
ATOM 679 C C . LEU A 1 85 ? -3.770 -0.766 9.318 1.00 96.38 85 LEU A C 1
ATOM 681 O O . LEU A 1 85 ? -2.632 -1.075 8.967 1.00 96.38 85 LEU A O 1
ATOM 685 N N . LYS A 1 86 ? -4.830 -1.488 8.943 1.00 96.69 86 LYS A N 1
ATOM 686 C CA . LYS A 1 86 ? -4.725 -2.615 8.000 1.00 96.69 86 LYS A CA 1
ATOM 687 C C . LYS A 1 86 ? -4.293 -2.135 6.613 1.00 96.69 86 LYS A C 1
ATOM 689 O O . LYS A 1 86 ? -3.291 -2.629 6.102 1.00 96.69 86 LYS A O 1
ATOM 694 N N . THR A 1 87 ? -4.974 -1.128 6.059 1.00 97.81 87 THR A N 1
ATOM 695 C CA . THR A 1 87 ? -4.655 -0.517 4.753 1.00 97.81 87 THR A CA 1
ATOM 696 C C . THR A 1 87 ? -3.187 -0.107 4.667 1.00 97.81 87 THR A C 1
ATOM 698 O O . THR A 1 87 ? -2.466 -0.491 3.748 1.00 97.81 87 THR A O 1
ATOM 701 N N . THR A 1 88 ? -2.701 0.628 5.665 1.00 97.56 88 THR A N 1
ATOM 702 C CA . THR A 1 88 ? -1.311 1.104 5.687 1.00 97.56 88 THR A CA 1
ATOM 703 C C . THR A 1 88 ? -0.288 -0.021 5.816 1.00 97.56 88 THR A C 1
ATOM 705 O O . THR A 1 88 ? 0.745 0.020 5.147 1.00 97.56 88 THR A O 1
ATOM 708 N N . ASN A 1 89 ? -0.553 -1.053 6.625 1.00 97.94 89 ASN A N 1
ATOM 709 C CA . ASN A 1 89 ? 0.336 -2.215 6.718 1.00 97.94 89 ASN A CA 1
ATOM 710 C C . ASN A 1 89 ? 0.376 -3.021 5.411 1.00 97.94 89 ASN A C 1
ATOM 712 O O . ASN A 1 89 ? 1.453 -3.481 5.019 1.00 97.94 89 ASN A O 1
ATOM 716 N N . ASN A 1 90 ? -0.760 -3.151 4.723 1.00 98.31 90 ASN A N 1
ATOM 717 C CA . ASN A 1 90 ? -0.843 -3.778 3.407 1.00 98.31 90 ASN A CA 1
ATOM 718 C C . ASN A 1 90 ? 0.027 -3.034 2.389 1.00 98.31 90 ASN A C 1
ATOM 720 O O . ASN A 1 90 ? 0.916 -3.640 1.791 1.00 98.31 90 ASN A O 1
ATOM 724 N N . ILE A 1 91 ? -0.138 -1.711 2.280 1.00 98.25 91 ILE A N 1
ATOM 725 C CA . ILE A 1 91 ? 0.689 -0.856 1.413 1.00 98.25 91 ILE A CA 1
ATOM 726 C C . ILE A 1 91 ? 2.176 -1.017 1.743 1.00 98.25 91 ILE A C 1
ATOM 728 O O . ILE A 1 91 ? 2.977 -1.305 0.861 1.00 98.25 91 ILE A O 1
ATOM 732 N N . ASN A 1 92 ? 2.556 -0.900 3.018 1.00 98.06 92 ASN A N 1
ATOM 733 C CA . ASN A 1 92 ? 3.949 -1.032 3.454 1.00 98.06 92 ASN A CA 1
ATOM 734 C C . ASN A 1 92 ? 4.551 -2.406 3.095 1.00 98.06 92 ASN A C 1
ATOM 736 O O . ASN A 1 92 ? 5.730 -2.509 2.766 1.00 98.06 92 ASN A O 1
ATOM 740 N N . THR A 1 93 ? 3.743 -3.467 3.137 1.00 98.25 93 THR A N 1
ATOM 741 C CA . THR A 1 93 ? 4.165 -4.817 2.738 1.00 98.25 93 THR A CA 1
ATOM 742 C C . THR A 1 93 ? 4.419 -4.907 1.236 1.00 98.25 93 THR A C 1
ATOM 744 O O . THR A 1 93 ? 5.472 -5.401 0.840 1.00 98.25 93 THR A O 1
ATOM 747 N N . LEU A 1 94 ? 3.514 -4.374 0.411 1.00 98.31 94 LEU A N 1
ATOM 748 C CA . LEU A 1 94 ? 3.682 -4.338 -1.046 1.00 98.31 94 LEU A CA 1
ATOM 749 C C . LEU A 1 94 ? 4.880 -3.470 -1.462 1.00 98.31 94 LEU A C 1
ATOM 751 O O . LEU A 1 94 ? 5.645 -3.860 -2.337 1.00 98.31 94 LEU A O 1
ATOM 755 N N . ILE A 1 95 ? 5.086 -2.328 -0.796 1.00 98.00 95 ILE A N 1
ATOM 756 C CA . ILE A 1 95 ? 6.246 -1.455 -1.019 1.00 98.00 95 ILE A CA 1
ATOM 757 C C . ILE A 1 95 ? 7.558 -2.219 -0.799 1.00 98.00 95 ILE A C 1
ATOM 759 O O . ILE A 1 95 ? 8.449 -2.141 -1.642 1.00 98.00 95 ILE A O 1
ATOM 763 N N . ARG A 1 96 ? 7.684 -2.968 0.308 1.00 97.62 96 ARG A N 1
ATOM 764 C CA . ARG A 1 96 ? 8.894 -3.760 0.595 1.00 97.62 96 ARG A CA 1
ATOM 765 C C . ARG A 1 96 ? 9.201 -4.755 -0.521 1.00 97.62 96 ARG A C 1
ATOM 767 O O . ARG A 1 96 ? 10.350 -4.851 -0.935 1.00 97.62 96 ARG A O 1
ATOM 774 N N . ASP A 1 97 ? 8.176 -5.437 -1.026 1.00 96.69 97 ASP A N 1
ATOM 775 C CA . ASP A 1 97 ? 8.322 -6.429 -2.096 1.00 96.69 97 ASP A CA 1
ATOM 776 C C . ASP A 1 97 ? 8.837 -5.772 -3.400 1.00 96.69 97 ASP A C 1
ATOM 778 O O . ASP A 1 97 ? 9.767 -6.255 -4.046 1.00 96.69 97 ASP A O 1
ATOM 782 N N . LEU A 1 98 ? 8.324 -4.582 -3.727 1.00 96.88 98 LEU A N 1
ATOM 783 C CA . LEU A 1 98 ? 8.714 -3.815 -4.917 1.00 96.88 98 LEU A CA 1
ATOM 784 C C . LEU A 1 98 ? 10.108 -3.162 -4.824 1.00 96.88 98 LEU A C 1
ATOM 786 O O . LEU A 1 98 ? 10.679 -2.783 -5.849 1.00 96.88 98 LEU A O 1
ATOM 790 N N . PHE A 1 99 ? 10.676 -3.025 -3.622 1.00 96.31 99 PHE A N 1
ATOM 791 C CA . PHE A 1 99 ? 12.009 -2.442 -3.432 1.00 96.31 99 PHE A CA 1
ATOM 792 C C . PHE A 1 99 ? 13.166 -3.415 -3.675 1.00 96.31 99 PHE A C 1
ATOM 794 O O . PHE A 1 99 ? 14.298 -2.950 -3.848 1.00 96.31 99 PHE A O 1
ATOM 801 N N . HIS A 1 100 ? 12.902 -4.723 -3.751 1.00 95.88 100 HIS A N 1
ATOM 802 C CA . HIS A 1 100 ? 13.923 -5.710 -4.101 1.00 95.88 100 HIS A CA 1
ATOM 803 C C . HIS A 1 100 ? 14.578 -5.406 -5.468 1.00 95.88 100 HIS A C 1
ATOM 805 O O . HIS A 1 100 ? 14.068 -4.641 -6.300 1.00 95.88 100 HIS A O 1
ATOM 811 N N . VAL A 1 101 ? 15.770 -5.965 -5.676 1.00 91.56 101 VAL A N 1
ATOM 812 C CA . VAL A 1 101 ? 16.523 -5.874 -6.932 1.00 91.56 101 VAL A CA 1
ATOM 813 C C . VAL A 1 101 ? 16.829 -7.304 -7.388 1.00 91.56 101 VAL A C 1
ATOM 815 O O . VAL A 1 101 ? 17.718 -7.923 -6.806 1.00 91.56 101 VAL A O 1
ATOM 818 N N . PRO A 1 102 ? 16.094 -7.849 -8.377 1.00 90.88 102 PRO A N 1
ATOM 819 C CA . PRO A 1 102 ? 14.909 -7.277 -9.040 1.00 90.88 102 PRO A CA 1
ATOM 820 C C . PRO A 1 102 ? 13.664 -7.224 -8.119 1.00 90.88 102 PRO A C 1
ATOM 822 O O . PRO A 1 102 ? 13.659 -7.889 -7.080 1.00 90.88 102 PRO A O 1
ATOM 825 N N . PRO A 1 103 ? 12.611 -6.443 -8.456 1.00 95.38 103 PRO A N 1
ATOM 826 C CA . PRO A 1 103 ? 11.365 -6.401 -7.682 1.00 95.38 103 PRO A CA 1
ATOM 827 C C . PRO A 1 103 ? 10.779 -7.800 -7.429 1.00 95.38 103 PRO A C 1
ATOM 829 O O . PRO A 1 103 ? 10.755 -8.643 -8.325 1.00 95.38 103 PRO A O 1
ATOM 832 N N . SER A 1 104 ? 10.296 -8.040 -6.210 1.00 95.56 104 SER A N 1
ATOM 833 C CA . SER A 1 104 ? 9.685 -9.302 -5.786 1.00 95.56 104 SER A CA 1
ATOM 834 C C . SER A 1 104 ? 8.159 -9.179 -5.742 1.00 95.56 104 SER A C 1
ATOM 836 O O . SER A 1 104 ? 7.610 -8.105 -5.497 1.00 95.56 104 SER A O 1
ATOM 838 N N . PHE A 1 105 ? 7.480 -10.306 -5.977 1.00 96.31 105 PHE A N 1
ATOM 839 C CA . PHE A 1 105 ? 6.017 -10.421 -5.978 1.00 96.31 105 PHE A CA 1
ATOM 840 C C . PHE A 1 105 ? 5.524 -11.619 -5.144 1.00 96.31 105 PHE A C 1
ATOM 842 O O . PHE A 1 105 ? 4.623 -12.372 -5.537 1.00 96.31 105 PHE A O 1
ATOM 849 N N . LYS A 1 106 ? 6.181 -11.854 -4.004 1.00 95.69 106 LYS A N 1
ATOM 850 C CA . LYS A 1 106 ? 5.928 -12.986 -3.097 1.00 95.69 106 LYS A CA 1
ATOM 851 C C . LYS A 1 106 ? 4.950 -12.639 -1.976 1.00 95.69 106 LYS A C 1
ATOM 853 O O . LYS A 1 106 ? 4.299 -13.538 -1.444 1.00 95.69 106 LYS A O 1
ATOM 858 N N . ALA A 1 107 ? 4.837 -11.363 -1.616 1.00 96.00 107 ALA A N 1
ATOM 859 C CA . ALA A 1 107 ? 3.945 -10.916 -0.560 1.00 96.00 107 ALA A CA 1
ATOM 860 C C . ALA A 1 107 ? 2.489 -11.276 -0.882 1.00 96.00 107 ALA A C 1
ATOM 862 O O . ALA A 1 107 ? 1.985 -11.016 -1.973 1.00 96.00 107 ALA A O 1
ATOM 863 N N . THR A 1 108 ? 1.801 -11.851 0.102 1.00 95.56 108 THR A N 1
ATOM 864 C CA . THR A 1 108 ? 0.360 -12.105 0.043 1.00 95.56 108 THR A CA 1
ATOM 865 C C . THR A 1 108 ? -0.305 -11.300 1.145 1.00 95.56 108 THR A C 1
ATOM 867 O O . THR A 1 108 ? 0.051 -11.435 2.314 1.00 95.56 108 THR A O 1
ATOM 870 N N . ILE A 1 109 ? -1.261 -10.452 0.770 1.00 96.06 109 ILE A N 1
ATOM 871 C CA . ILE A 1 109 ? -2.033 -9.630 1.703 1.00 96.06 109 ILE A CA 1
ATOM 872 C C . ILE A 1 109 ? -3.518 -9.976 1.616 1.00 96.06 109 ILE A C 1
ATOM 874 O O . ILE A 1 109 ? -4.020 -10.362 0.558 1.00 96.06 109 ILE A O 1
ATOM 878 N N . VAL A 1 110 ? -4.233 -9.785 2.722 1.00 96.44 110 VAL A N 1
ATOM 879 C CA . VAL A 1 110 ? -5.698 -9.733 2.727 1.00 96.44 110 VAL A CA 1
ATOM 880 C C . VAL A 1 110 ? -6.093 -8.262 2.696 1.00 96.44 110 VAL A C 1
ATOM 882 O O . VAL A 1 110 ? -5.698 -7.511 3.585 1.00 96.44 110 VAL A O 1
ATOM 885 N N . LEU A 1 111 ? -6.845 -7.853 1.671 1.00 96.56 111 LEU A N 1
ATOM 886 C CA . LEU A 1 111 ? -7.326 -6.474 1.516 1.00 96.56 111 LEU A CA 1
ATOM 887 C C . LEU A 1 111 ? -8.057 -6.007 2.780 1.00 96.56 111 LEU A C 1
ATOM 889 O O . LEU A 1 111 ? -8.796 -6.780 3.387 1.00 96.56 111 LEU A O 1
ATOM 893 N N . SER A 1 112 ? -7.860 -4.750 3.169 1.00 95.94 112 SER A N 1
ATOM 894 C CA . SER A 1 112 ? -8.284 -4.210 4.469 1.00 95.94 112 SER A CA 1
ATOM 895 C C . SER A 1 112 ? -9.783 -4.340 4.770 1.00 95.94 112 SER A C 1
ATOM 897 O O . SER A 1 112 ? -10.158 -4.478 5.937 1.00 95.94 112 SER A O 1
ATOM 899 N N . TRP A 1 113 ? -10.626 -4.345 3.733 1.00 93.69 113 TRP A N 1
ATOM 900 C CA . TRP A 1 113 ? -12.080 -4.514 3.825 1.00 93.69 113 TRP A CA 1
ATOM 901 C C . TRP A 1 113 ? -12.550 -5.970 3.711 1.00 93.69 113 TRP A C 1
ATOM 903 O O . TRP A 1 113 ? -13.737 -6.246 3.886 1.00 93.69 113 TRP A O 1
ATOM 913 N N . LYS A 1 114 ? -11.653 -6.917 3.409 1.00 93.44 114 LYS A N 1
ATOM 914 C CA . LYS A 1 114 ? -11.987 -8.343 3.383 1.00 93.44 114 LYS A CA 1
ATOM 915 C C . LYS A 1 114 ? -11.807 -8.961 4.773 1.00 93.44 114 LYS A C 1
ATOM 917 O O . LYS A 1 114 ? -10.875 -8.602 5.499 1.00 93.44 114 LYS A O 1
ATOM 922 N N . PRO A 1 115 ? -12.668 -9.919 5.158 1.00 88.94 115 PRO A N 1
ATOM 923 C CA . PRO A 1 115 ? -12.444 -10.686 6.370 1.00 88.94 115 PRO A CA 1
ATOM 924 C C . PRO A 1 115 ? -11.146 -11.501 6.235 1.00 88.94 115 PRO A C 1
ATOM 926 O O . PRO A 1 115 ? -10.837 -11.981 5.139 1.00 88.94 115 PRO A O 1
ATOM 929 N N . PRO A 1 116 ? -10.375 -11.675 7.323 1.00 78.19 116 PRO A N 1
ATOM 930 C CA . PRO A 1 116 ? -9.230 -12.572 7.308 1.00 78.19 116 PRO A CA 1
ATOM 931 C C . PRO A 1 116 ? -9.713 -13.987 6.981 1.00 78.19 116 PRO A C 1
ATOM 933 O O . PRO A 1 116 ? -10.621 -14.509 7.629 1.00 78.19 116 PRO A O 1
ATOM 936 N N . VAL A 1 117 ? -9.114 -14.598 5.960 1.00 73.06 117 VAL A N 1
ATOM 937 C CA . VAL A 1 117 ? -9.389 -15.993 5.616 1.00 73.06 117 VAL A CA 1
ATOM 938 C C . VAL A 1 117 ? -8.796 -16.841 6.735 1.00 73.06 117 VAL A C 1
ATOM 940 O O . VAL A 1 117 ? -7.578 -16.924 6.881 1.00 73.06 117 VAL A O 1
ATOM 943 N N . THR A 1 118 ? -9.646 -17.432 7.571 1.00 55.59 118 THR A N 1
ATOM 944 C CA . THR A 1 118 ? -9.222 -18.418 8.565 1.00 55.59 118 THR A CA 1
ATOM 945 C C . THR A 1 118 ? -8.919 -19.724 7.842 1.00 55.59 118 THR A C 1
ATOM 947 O O . THR A 1 118 ? -9.708 -20.665 7.835 1.00 55.59 118 THR A O 1
ATOM 950 N N . SER A 1 119 ? -7.758 -19.782 7.194 1.00 46.28 119 SER A N 1
ATOM 951 C CA . SER A 1 119 ? -7.203 -21.028 6.681 1.00 46.28 119 SER A CA 1
ATOM 952 C C . SER A 1 119 ? -6.864 -21.912 7.879 1.00 46.28 119 SER A C 1
ATOM 954 O O . SER A 1 119 ? -5.750 -21.873 8.397 1.00 46.28 119 SER A O 1
ATOM 956 N N . LYS A 1 120 ? -7.830 -22.701 8.366 1.00 41.12 120 LYS A N 1
ATOM 957 C CA . LYS A 1 120 ? -7.493 -23.910 9.115 1.00 41.12 120 LYS A CA 1
ATOM 958 C C . LYS A 1 120 ? -6.737 -24.788 8.128 1.00 41.12 120 LYS A C 1
ATOM 960 O O . LYS A 1 120 ? -7.343 -25.343 7.217 1.00 41.12 120 LYS A O 1
ATOM 965 N N . VAL A 1 121 ? -5.416 -24.817 8.256 1.00 40.47 121 VAL A N 1
ATOM 966 C CA . VAL A 1 121 ? -4.570 -25.770 7.546 1.00 40.47 121 VAL A CA 1
ATOM 967 C C . VAL A 1 121 ? -5.114 -27.151 7.900 1.00 40.47 121 VAL A C 1
ATOM 969 O O . VAL A 1 121 ? -5.105 -27.544 9.064 1.00 40.47 121 VAL A O 1
ATOM 972 N N . ALA A 1 122 ? -5.700 -27.828 6.915 1.00 43.94 122 ALA A N 1
ATOM 973 C CA . ALA A 1 122 ? -5.970 -29.247 7.019 1.00 43.94 122 ALA A CA 1
ATOM 974 C C . ALA A 1 122 ? -4.607 -29.933 6.948 1.00 43.94 122 ALA A C 1
ATOM 976 O O . ALA A 1 122 ? -3.952 -29.917 5.908 1.00 43.94 122 ALA A O 1
ATOM 977 N N . ASP A 1 123 ? -4.165 -30.430 8.093 1.00 35.59 123 ASP A N 1
ATOM 978 C CA . ASP A 1 123 ? -2.953 -31.218 8.241 1.00 35.59 123 ASP A CA 1
ATOM 979 C C . ASP A 1 123 ? -3.089 -32.510 7.407 1.00 35.59 123 ASP A C 1
ATOM 981 O O . ASP A 1 123 ? -4.075 -33.237 7.587 1.00 35.59 123 ASP A O 1
ATOM 985 N N . PRO A 1 124 ? -2.183 -32.817 6.460 1.00 46.94 124 PRO A N 1
ATOM 986 C CA . PRO A 1 124 ? -2.227 -34.056 5.707 1.00 46.94 124 PRO A CA 1
ATOM 987 C C . PRO A 1 124 ? -1.333 -35.086 6.400 1.00 46.94 124 PRO A C 1
ATOM 989 O O . PRO A 1 124 ? -0.188 -35.286 6.008 1.00 46.94 124 PRO A O 1
ATOM 992 N N . SER A 1 125 ? -1.835 -35.750 7.440 1.00 37.69 125 SER A N 1
ATOM 993 C CA . SER A 1 125 ? -1.207 -36.958 7.996 1.00 37.69 125 SER A CA 1
ATOM 994 C C . SER A 1 125 ? -2.233 -37.776 8.769 1.00 37.69 125 SER A C 1
ATOM 996 O O . SER A 1 125 ? -2.698 -37.389 9.837 1.00 37.69 125 SER A O 1
ATOM 998 N N . GLY A 1 126 ? -2.625 -38.908 8.188 1.00 31.78 126 GLY A N 1
ATOM 999 C CA . GLY A 1 126 ? -3.495 -39.883 8.829 1.00 31.78 126 GLY A CA 1
ATOM 1000 C C . GLY A 1 126 ? -2.711 -40.874 9.687 1.00 31.78 126 GLY A C 1
ATOM 1001 O O . GLY A 1 126 ? -1.730 -41.439 9.218 1.00 31.78 126 GLY A O 1
ATOM 1002 N N . ALA A 1 127 ? -3.192 -41.119 10.907 1.00 35.03 127 ALA A N 1
ATOM 1003 C CA . ALA A 1 127 ? -3.362 -42.444 11.520 1.00 35.03 127 ALA A CA 1
ATOM 1004 C C . ALA A 1 127 ? -4.167 -42.298 12.837 1.00 35.03 127 ALA A C 1
ATOM 1006 O O . ALA A 1 127 ? -4.093 -41.242 13.468 1.00 35.03 127 ALA A O 1
ATOM 1007 N N . PRO A 1 128 ? -4.972 -43.301 13.249 1.00 39.78 128 PRO A N 1
ATOM 1008 C CA . PRO A 1 128 ? -6.020 -43.121 14.251 1.00 39.78 128 PRO A CA 1
ATOM 1009 C C . PRO A 1 128 ? -5.598 -43.581 15.655 1.00 39.78 128 PRO A C 1
ATOM 1011 O O . PRO A 1 128 ? -5.021 -44.654 15.814 1.00 39.78 128 PRO A O 1
ATOM 1014 N N . ALA A 1 129 ? -5.987 -42.827 16.686 1.00 32.81 129 ALA A N 1
ATOM 1015 C CA . ALA A 1 129 ? -6.061 -43.329 18.057 1.00 32.81 129 ALA A CA 1
ATOM 1016 C C . ALA A 1 129 ? -7.276 -42.727 18.789 1.00 32.81 129 ALA A C 1
ATOM 1018 O O . ALA A 1 129 ? -7.356 -41.536 19.073 1.00 32.81 129 ALA A O 1
ATOM 1019 N N . THR A 1 130 ? -8.241 -43.616 19.005 1.00 30.25 130 THR A N 1
ATOM 1020 C CA . THR A 1 130 ? -9.308 -43.685 20.015 1.00 30.25 130 THR A CA 1
ATOM 1021 C C . THR A 1 130 ? -9.285 -42.706 21.201 1.00 30.25 130 THR A C 1
ATOM 1023 O O . THR A 1 130 ? -8.313 -42.671 21.948 1.00 30.25 130 THR A O 1
ATOM 1026 N N . GLY A 1 131 ? -10.451 -42.099 21.491 1.00 29.55 131 GLY A N 1
ATOM 1027 C CA . GLY A 1 131 ? -10.904 -41.875 22.877 1.00 29.55 131 GLY A CA 1
ATOM 1028 C C . GLY A 1 131 ? -11.517 -40.509 23.234 1.00 29.55 131 GLY A C 1
ATOM 1029 O O . GLY A 1 131 ? -10.810 -39.617 23.671 1.00 29.55 131 GLY A O 1
ATOM 1030 N N . SER A 1 132 ? -12.854 -40.428 23.181 1.00 29.81 132 SER A N 1
ATOM 1031 C CA . SER A 1 132 ? -13.755 -39.606 24.024 1.00 29.81 132 SER A CA 1
ATOM 1032 C C . SER A 1 132 ? -13.771 -38.063 23.968 1.00 29.81 132 SER A C 1
ATOM 1034 O O . SER A 1 132 ? -13.046 -37.370 24.671 1.00 29.81 132 SER A O 1
ATOM 1036 N N . SER A 1 133 ? -14.835 -37.551 23.332 1.00 29.58 133 SER A N 1
ATOM 1037 C CA . SER A 1 133 ? -16.004 -36.899 23.979 1.00 29.58 133 SER A CA 1
ATOM 1038 C C . SER A 1 133 ? -16.432 -35.521 23.429 1.00 29.58 133 SER A C 1
ATOM 1040 O O . SER A 1 133 ? -15.658 -34.580 23.316 1.00 29.58 133 SER A O 1
ATOM 1042 N N . ASN A 1 134 ? -17.744 -35.449 23.158 1.00 31.16 134 ASN A N 1
ATOM 1043 C CA . ASN A 1 134 ? -18.641 -34.288 23.095 1.00 31.16 134 ASN A CA 1
ATOM 1044 C C . ASN A 1 134 ? -18.471 -33.232 21.987 1.00 31.16 134 ASN A C 1
ATOM 1046 O O . ASN A 1 134 ? -17.815 -32.211 22.157 1.00 31.16 134 ASN A O 1
ATOM 1050 N N . SER A 1 135 ? -19.248 -33.381 20.906 1.00 36.22 135 SER A N 1
ATOM 1051 C CA . SER A 1 135 ? -20.367 -32.476 20.546 1.00 36.22 135 SER A CA 1
ATOM 1052 C C . SER A 1 135 ? -20.845 -32.740 19.109 1.00 36.22 135 SER A C 1
ATOM 1054 O O . SER A 1 135 ? -20.061 -32.891 18.175 1.00 36.22 135 SER A O 1
ATOM 1056 N N . ALA A 1 136 ? -22.162 -32.867 18.954 1.00 40.34 136 ALA A N 1
ATOM 1057 C CA . ALA A 1 136 ? -22.832 -33.407 17.777 1.00 40.34 136 ALA A CA 1
ATOM 1058 C C . ALA A 1 136 ? -22.669 -32.549 16.503 1.00 40.34 136 ALA A C 1
ATOM 1060 O O . ALA A 1 136 ? -22.984 -31.359 16.490 1.00 40.34 136 ALA A O 1
ATOM 1061 N N . LYS A 1 137 ? -22.271 -33.194 15.398 1.00 42.62 137 LYS A N 1
ATOM 1062 C CA . LYS A 1 137 ? -22.483 -32.729 14.016 1.00 42.62 137 LYS A CA 1
ATOM 1063 C C . LYS A 1 137 ? -23.377 -33.736 13.281 1.00 42.62 137 LYS A C 1
ATOM 1065 O O . LYS A 1 137 ? -23.272 -34.928 13.558 1.00 42.62 137 LYS A O 1
ATOM 1070 N N . PRO A 1 138 ? -24.243 -33.291 12.353 1.00 44.34 138 PRO A N 1
ATOM 1071 C CA . PRO A 1 138 ? -25.185 -34.171 11.676 1.00 44.34 138 PRO A CA 1
ATOM 1072 C C . PRO A 1 138 ? -24.447 -35.031 10.646 1.00 44.34 138 PRO A C 1
ATOM 1074 O O . PRO A 1 138 ? -23.814 -34.519 9.719 1.00 44.34 138 PRO A O 1
ATOM 1077 N N . GLU A 1 139 ? -24.521 -36.344 10.822 1.00 42.06 139 GLU A N 1
ATOM 1078 C CA . GLU A 1 139 ? -23.889 -37.327 9.951 1.00 42.06 139 GLU A CA 1
ATOM 1079 C C . GLU A 1 139 ? -24.685 -37.484 8.648 1.00 42.06 139 GLU A C 1
ATOM 1081 O O . GLU A 1 139 ? -25.870 -37.828 8.649 1.00 42.06 139 GLU A O 1
ATOM 1086 N N . ARG A 1 140 ? -24.040 -37.211 7.508 1.00 58.03 140 ARG A N 1
ATOM 1087 C CA . ARG A 1 140 ? -24.611 -37.478 6.183 1.00 58.03 140 ARG A CA 1
ATOM 1088 C C . ARG A 1 140 ? -24.589 -38.987 5.949 1.00 58.03 140 ARG A C 1
ATOM 1090 O O . ARG A 1 140 ? -23.540 -39.543 5.637 1.00 58.03 140 ARG A O 1
ATOM 1097 N N . ARG A 1 141 ? -25.742 -39.649 6.085 1.00 55.34 141 ARG A N 1
ATOM 1098 C CA . ARG A 1 141 ? -25.885 -41.070 5.736 1.00 55.34 141 ARG A CA 1
ATOM 1099 C C . ARG A 1 141 ? -25.582 -41.280 4.250 1.00 55.34 141 ARG A C 1
ATOM 1101 O O . ARG A 1 141 ? -26.202 -40.662 3.387 1.00 55.34 141 ARG A O 1
ATOM 1108 N N . ARG A 1 142 ? -24.635 -42.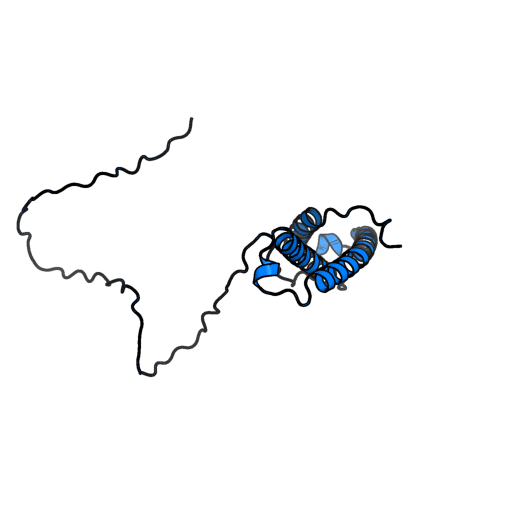174 3.966 1.00 58.72 142 ARG A N 1
ATOM 1109 C CA . ARG A 1 142 ? -24.353 -42.703 2.627 1.00 58.72 142 ARG A CA 1
ATOM 1110 C C . ARG A 1 142 ? -25.533 -43.572 2.185 1.00 58.72 142 ARG A C 1
ATOM 1112 O O . ARG A 1 142 ? -25.964 -44.442 2.934 1.00 58.72 142 ARG A O 1
ATOM 1119 N N . ILE A 1 143 ? -26.054 -43.332 0.986 1.00 53.34 143 ILE A N 1
ATOM 1120 C CA . ILE A 1 143 ? -27.141 -44.124 0.402 1.00 53.34 143 ILE A CA 1
ATOM 1121 C C . ILE A 1 143 ? -26.525 -45.417 -0.148 1.00 53.34 143 ILE A C 1
ATOM 1123 O O . ILE A 1 143 ? -25.721 -45.361 -1.076 1.00 53.34 143 ILE A O 1
ATOM 1127 N N . SER A 1 144 ? -26.861 -46.569 0.434 1.00 52.09 144 SER A N 1
ATOM 1128 C CA . SER A 1 144 ? -26.621 -47.882 -0.175 1.00 52.09 144 SER A CA 1
ATOM 1129 C C . SER A 1 144 ? -27.911 -48.348 -0.841 1.00 52.09 144 SER A C 1
ATOM 1131 O O . SER A 1 144 ? -28.918 -48.541 -0.159 1.00 52.09 144 SER A O 1
ATOM 1133 N N . PHE A 1 145 ? -27.890 -48.515 -2.160 1.00 40.69 145 PHE A N 1
ATOM 1134 C CA . PHE A 1 145 ? -28.990 -49.133 -2.896 1.00 40.69 145 PHE A CA 1
ATOM 1135 C C . PHE A 1 145 ? -28.923 -50.650 -2.666 1.00 40.69 145 PHE A C 1
ATOM 1137 O O . PHE A 1 145 ? -27.906 -51.267 -2.967 1.00 40.69 145 PHE A O 1
ATOM 1144 N N . SER A 1 146 ? -29.963 -51.232 -2.065 1.00 48.59 146 SER A N 1
ATOM 1145 C CA . SER A 1 146 ? -30.175 -52.685 -2.052 1.00 48.59 146 SER A CA 1
ATOM 1146 C C . SER A 1 146 ? -31.199 -52.995 -3.133 1.00 48.59 146 SER A C 1
ATOM 1148 O O . SER A 1 146 ? -32.345 -52.558 -3.047 1.00 48.59 146 SER A O 1
ATOM 1150 N N . GLU A 1 147 ? -30.752 -53.676 -4.176 1.00 50.22 147 GLU A N 1
ATOM 1151 C CA . GLU A 1 147 ? -31.554 -54.070 -5.328 1.00 50.22 147 GLU A CA 1
ATOM 1152 C C . GLU A 1 147 ? -32.168 -55.442 -5.057 1.00 50.22 147 GLU A C 1
ATOM 1154 O O . GLU A 1 147 ? -31.675 -56.439 -5.561 1.00 50.22 147 GLU A O 1
ATOM 1159 N N . ASP A 1 148 ? -33.186 -55.497 -4.191 1.00 51.84 148 ASP A N 1
ATOM 1160 C CA . ASP A 1 148 ? -34.206 -56.552 -4.259 1.00 51.84 148 ASP A CA 1
ATOM 1161 C C . ASP A 1 148 ? -35.403 -56.241 -3.337 1.00 51.84 148 ASP A C 1
ATOM 1163 O O . ASP A 1 148 ? -35.295 -56.371 -2.116 1.00 51.84 148 ASP A O 1
ATOM 1167 N N . SER A 1 149 ? -36.532 -55.778 -3.900 1.00 41.62 149 SER A N 1
ATOM 1168 C CA . SER A 1 149 ? -37.921 -56.064 -3.453 1.00 41.62 149 SER A CA 1
ATOM 1169 C C . SER A 1 149 ? -38.972 -55.118 -4.087 1.00 41.62 149 SER A C 1
ATOM 1171 O O . SER A 1 149 ? -38.718 -53.920 -4.227 1.00 41.62 149 SER A O 1
ATOM 1173 N N . PRO A 1 150 ? -40.181 -55.617 -4.438 1.00 43.06 150 PRO A N 1
ATOM 1174 C CA . PRO A 1 150 ? -41.179 -54.918 -5.265 1.00 43.06 150 PRO A CA 1
ATOM 1175 C C . PRO A 1 150 ? -42.081 -53.933 -4.477 1.00 43.06 150 PRO A C 1
ATOM 1177 O O . PRO A 1 150 ? -42.126 -53.975 -3.244 1.00 43.06 150 PRO A O 1
ATOM 1180 N N . PRO A 1 151 ? -42.828 -53.030 -5.156 1.00 39.56 151 PRO A N 1
ATOM 1181 C CA . PRO A 1 151 ? -43.361 -51.817 -4.541 1.00 39.56 151 PRO A CA 1
ATOM 1182 C C . PRO A 1 151 ? -44.691 -52.054 -3.809 1.00 39.56 151 PRO A C 1
ATOM 1184 O O . PRO A 1 151 ? -45.628 -52.627 -4.364 1.00 39.56 151 PRO A O 1
ATOM 1187 N N . LYS A 1 152 ? -44.826 -51.527 -2.583 1.00 39.25 152 LYS A N 1
ATOM 1188 C CA . LYS A 1 152 ? -46.126 -51.383 -1.905 1.00 39.25 152 LYS A CA 1
ATOM 1189 C C . LYS A 1 152 ? -46.614 -49.932 -1.938 1.00 39.25 152 LYS A C 1
ATOM 1191 O O . LYS A 1 152 ? -46.097 -49.055 -1.259 1.00 39.25 152 LYS A O 1
ATOM 1196 N N . VAL A 1 153 ? -47.622 -49.760 -2.787 1.00 40.47 153 VAL A N 1
ATOM 1197 C CA . VAL A 1 153 ? -48.741 -48.808 -2.843 1.00 40.47 153 VAL A CA 1
ATOM 1198 C C . VAL A 1 153 ? -48.800 -47.674 -1.800 1.00 40.47 153 VAL A C 1
ATOM 1200 O O . VAL A 1 153 ? -48.837 -47.889 -0.591 1.00 40.47 153 VAL A O 1
ATOM 1203 N N . LEU A 1 154 ? -48.944 -46.465 -2.356 1.00 44.84 154 LEU A N 1
ATOM 1204 C CA . LEU A 1 154 ? -49.498 -45.216 -1.820 1.00 44.84 154 LEU A CA 1
ATOM 1205 C C . LEU A 1 154 ? -50.305 -45.313 -0.504 1.00 44.84 154 LEU A C 1
ATOM 1207 O O . LEU A 1 154 ? -51.361 -45.944 -0.451 1.00 44.84 154 LEU A O 1
ATOM 1211 N N . ARG A 1 155 ? -49.929 -44.491 0.485 1.00 38.69 155 ARG A N 1
ATOM 1212 C CA . ARG A 1 155 ? -50.872 -43.896 1.448 1.00 38.69 155 ARG A CA 1
ATOM 1213 C C . ARG A 1 155 ? -50.594 -42.399 1.599 1.00 38.69 155 ARG A C 1
ATOM 1215 O O . ARG A 1 155 ? -49.485 -41.987 1.915 1.00 38.69 155 ARG A O 1
ATOM 1222 N N . LYS A 1 156 ? -51.627 -41.600 1.327 1.00 41.12 156 LYS A N 1
ATOM 1223 C CA . LYS A 1 156 ? -51.656 -40.133 1.355 1.00 41.12 156 LYS A CA 1
ATOM 1224 C C . LYS A 1 156 ? -52.310 -39.662 2.660 1.00 41.12 156 LYS A C 1
ATOM 1226 O O . LYS A 1 156 ? -53.404 -40.123 2.962 1.00 41.12 156 LYS A O 1
ATOM 1231 N N . ALA A 1 157 ? -51.666 -38.735 3.370 1.00 36.25 157 ALA A N 1
ATOM 1232 C CA . ALA A 1 157 ? -52.260 -37.781 4.324 1.00 36.25 157 ALA A CA 1
ATOM 1233 C C . ALA A 1 157 ? -51.201 -36.680 4.579 1.00 36.25 157 ALA A C 1
ATOM 1235 O O . ALA A 1 157 ? -50.144 -36.970 5.122 1.00 36.25 157 ALA A O 1
ATOM 1236 N N . SER A 1 158 ? -51.230 -35.529 3.897 1.00 35.94 158 SER A N 1
ATOM 1237 C CA . SER A 1 158 ? -51.976 -34.292 4.209 1.00 35.94 158 SER A CA 1
ATOM 1238 C C . SER A 1 158 ? -51.582 -33.606 5.531 1.00 35.94 158 SER A C 1
ATOM 1240 O O . SER A 1 158 ? -52.131 -33.958 6.568 1.00 35.94 158 SER A O 1
ATOM 1242 N N . ALA A 1 159 ? -50.705 -32.589 5.460 1.00 38.94 159 ALA A N 1
ATOM 1243 C CA . ALA A 1 159 ? -50.804 -31.316 6.204 1.00 38.94 159 ALA A CA 1
ATOM 1244 C C . ALA A 1 159 ? -49.658 -30.338 5.822 1.00 38.94 159 ALA A C 1
ATOM 1246 O O . ALA A 1 159 ? -48.523 -30.477 6.256 1.00 38.94 159 ALA A O 1
ATOM 1247 N N . THR A 1 160 ? -49.995 -29.380 4.953 1.00 38.78 160 THR A N 1
ATOM 1248 C CA . THR A 1 160 ? -49.669 -27.937 5.003 1.00 38.78 160 THR A CA 1
ATOM 1249 C C . THR A 1 160 ? -48.270 -27.445 5.436 1.00 38.78 160 THR A C 1
ATOM 1251 O O . THR A 1 160 ? -47.975 -27.393 6.622 1.00 38.78 160 THR A O 1
ATOM 1254 N N . ALA A 1 161 ? -47.504 -26.871 4.491 1.00 41.72 161 ALA A N 1
ATOM 1255 C CA . ALA A 1 161 ? -46.882 -25.539 4.629 1.00 41.72 161 ALA A CA 1
ATOM 1256 C C . ALA A 1 161 ? -46.337 -25.033 3.275 1.00 41.72 161 ALA A C 1
ATOM 1258 O O . ALA A 1 161 ? -45.481 -25.656 2.652 1.00 41.72 161 ALA A O 1
ATOM 1259 N N . LYS A 1 162 ? -46.874 -23.891 2.834 1.00 48.91 162 LYS A N 1
ATOM 1260 C CA . LYS A 1 162 ? -46.494 -23.117 1.646 1.00 48.91 162 LYS A CA 1
ATOM 1261 C C . LYS A 1 162 ? -45.075 -22.550 1.780 1.00 48.91 162 LYS A C 1
ATOM 1263 O O . LYS A 1 162 ? -44.779 -21.929 2.794 1.00 48.91 162 LYS A O 1
ATOM 1268 N N . ASN A 1 163 ? -44.262 -22.693 0.735 1.00 40.59 163 ASN A N 1
ATOM 1269 C CA . ASN A 1 163 ? -43.370 -21.642 0.229 1.00 40.59 163 ASN A CA 1
ATOM 1270 C C . ASN A 1 163 ? -42.778 -22.100 -1.110 1.00 40.59 163 ASN A C 1
ATOM 1272 O O . ASN A 1 163 ? -41.711 -22.713 -1.172 1.00 40.59 163 ASN A O 1
ATOM 1276 N N . GLU A 1 164 ? -43.522 -21.831 -2.182 1.00 48.97 164 GLU A N 1
ATOM 1277 C CA . GLU A 1 164 ? -43.005 -21.846 -3.548 1.00 48.97 164 GLU A CA 1
ATOM 1278 C C . GLU A 1 164 ? -41.882 -20.811 -3.653 1.00 48.97 164 GLU A C 1
ATOM 1280 O O . GLU A 1 164 ? -42.058 -19.638 -3.331 1.00 48.97 164 GLU A O 1
ATOM 1285 N N . ARG A 1 165 ? -40.695 -21.261 -4.062 1.00 52.56 165 ARG A N 1
ATOM 1286 C CA . ARG A 1 165 ? -39.600 -20.371 -4.446 1.00 52.56 165 ARG A CA 1
ATOM 1287 C C . ARG A 1 165 ? -39.957 -19.756 -5.792 1.00 52.56 165 ARG A C 1
ATOM 1289 O O . ARG A 1 165 ? -39.849 -20.433 -6.811 1.00 52.56 165 ARG A O 1
ATOM 1296 N N . GLU A 1 166 ? -40.352 -18.490 -5.790 1.00 67.44 166 GLU A N 1
ATOM 1297 C CA . GLU A 1 166 ? -40.465 -17.706 -7.016 1.00 67.44 166 GLU A CA 1
ATOM 1298 C C . GLU A 1 166 ? -39.083 -17.567 -7.673 1.00 67.44 166 GLU A C 1
ATOM 1300 O O . GLU A 1 166 ? -38.103 -17.139 -7.055 1.00 67.44 166 GLU A O 1
ATOM 1305 N N . LEU A 1 167 ? -39.001 -17.995 -8.932 1.00 65.56 167 LEU A N 1
ATOM 1306 C CA . LEU A 1 167 ? -37.817 -17.915 -9.778 1.00 65.56 167 LEU A CA 1
ATOM 1307 C C . LEU A 1 167 ? -37.823 -16.549 -10.482 1.00 65.56 167 LEU A C 1
ATOM 1309 O O . LEU A 1 167 ? -38.702 -16.267 -11.291 1.00 65.56 167 LEU A O 1
ATOM 1313 N N . TYR A 1 168 ? -36.860 -15.689 -10.150 1.00 71.56 168 TYR A N 1
ATOM 1314 C CA . TYR A 1 168 ? -36.741 -14.338 -10.705 1.00 71.56 168 TYR A CA 1
ATOM 1315 C C . TYR A 1 168 ? -36.458 -14.352 -12.218 1.00 71.56 168 TYR A C 1
ATOM 1317 O O . TYR A 1 168 ? -35.564 -15.071 -12.667 1.00 71.56 168 TYR A O 1
ATOM 1325 N N . SER A 1 169 ? -37.172 -13.515 -12.980 1.00 54.47 169 SER A N 1
ATOM 1326 C CA . SER A 1 169 ? -36.875 -13.190 -14.386 1.00 54.47 169 SER A CA 1
ATOM 1327 C C . SER A 1 169 ? -36.734 -11.664 -14.544 1.00 54.47 169 SER A C 1
ATOM 1329 O O . SER A 1 169 ? -37.665 -10.950 -14.167 1.00 54.47 169 SER A O 1
ATOM 1331 N N . PRO A 1 170 ? -35.587 -11.149 -15.030 1.00 59.16 170 PRO A N 1
ATOM 1332 C CA . PRO A 1 170 ? -35.353 -9.713 -15.204 1.00 59.16 170 PRO A CA 1
ATOM 1333 C C . PRO A 1 170 ? -36.008 -9.135 -16.481 1.00 59.16 170 PRO A C 1
ATOM 1335 O O . PRO A 1 170 ? -36.331 -9.908 -17.384 1.00 59.16 170 PRO A O 1
ATOM 1338 N N . PRO A 1 171 ? -36.199 -7.797 -16.535 1.00 61.12 171 PRO A N 1
ATOM 1339 C CA . PRO A 1 171 ? -36.864 -7.076 -17.628 1.00 61.12 171 PRO A CA 1
ATOM 1340 C C . PRO A 1 171 ? -36.033 -6.956 -18.912 1.00 61.12 171 PRO A C 1
ATOM 1342 O O . PRO A 1 171 ? -34.783 -6.935 -18.818 1.00 61.12 171 PRO A O 1
#

Organism: NCBI:txid360319

InterPro domains:
  IPR008383 Apoptosis inhibitory 5 [PF05918] (6-171)
  IPR008383 Apoptosis inhibitory 5 [PTHR12758] (6-140)

Foldseek 3Di:
DLVPDPDDPLLVVLVVLVVCLVVCVVVVCVCVPPVNVVVLVVVLVVLVVVLVNLVVLLVVLCVVQPPDDPVRCPPPVNVVSQLSNLSSVSSNQSSVQVPDVNRHSPDDHDRSPDDPPPPPPPDPDDDDDDDDDDDDDDDDDDDDDDPDDDDDDDDDDDDDDDDDDDDDDDD

Secondary structure (DSSP, 8-state):
--TTS----HHHHHHHHHHHHHHHTT-THHHHSGGGHHHHHHHHHHHHHHHHHHHHHHHHHHHHHTT--TTGGGSHHHHHHHHHHHHHHHHHHHHHHHHSSSPP-------TTSPP-------------------------------------------------------